Protein AF-A0A3D0SHL5-F1 (afdb_monomer_lite)

Sequence (118 aa):
MCLLPAGLSAPAAAHYSCDVDLNYGVVVNDDQLRVLKEYLTLYQINHQQQLFVAGDWLTLDDSQAMLVTDYAKGLHSVVPQVTLLATTGIDLATDTVQQMFLSLLGSDHDSYEKLNTA

Radius of gyration: 25.32 Å; chains: 1; bounding box: 59×38×69 Å

Foldseek 3Di:
DDDDDDDDDDPPPPPPPDPDDCQWDWDDDDFKIFIGRPNATQWMDGNQFFIDGSNDTDDDDPVRSVVSNVVNVVCNVVVVVVVVVVVVVVVVVVVVVVVVVDVVVPPPPPPVVVVVPD

Structure (mmCIF, N/CA/C/O backbone):
data_AF-A0A3D0SHL5-F1
#
_entry.id   AF-A0A3D0SHL5-F1
#
loop_
_atom_site.group_PDB
_atom_site.id
_atom_site.type_symbol
_atom_site.label_atom_id
_atom_site.label_alt_id
_atom_site.label_comp_id
_atom_site.label_asym_id
_atom_site.label_entity_id
_atom_site.label_seq_id
_atom_site.pdbx_PDB_ins_code
_atom_site.Cartn_x
_atom_site.Cartn_y
_atom_site.Cartn_z
_atom_site.occupancy
_atom_site.B_iso_or_equiv
_atom_site.auth_seq_id
_atom_site.auth_comp_id
_atom_site.auth_asym_id
_atom_site.auth_atom_id
_atom_site.pdbx_PDB_model_num
ATOM 1 N N . MET A 1 1 ? 40.874 25.222 23.475 1.00 36.19 1 MET A N 1
ATOM 2 C CA . MET A 1 1 ? 41.970 24.722 22.620 1.00 36.19 1 MET A CA 1
ATOM 3 C C . MET A 1 1 ? 41.437 23.524 21.840 1.00 36.19 1 MET A C 1
ATOM 5 O O . MET A 1 1 ? 41.377 22.433 22.386 1.00 36.19 1 MET A O 1
ATOM 9 N N . CYS A 1 2 ? 40.933 23.742 20.625 1.00 42.78 2 CYS A N 1
ATOM 10 C CA . CYS A 1 2 ? 40.590 22.665 19.697 1.00 42.78 2 CYS A CA 1
ATOM 11 C C . CYS A 1 2 ? 41.801 22.544 18.771 1.00 42.78 2 CYS A C 1
ATOM 13 O O . CYS A 1 2 ? 42.060 23.451 17.981 1.00 42.78 2 CYS A O 1
ATOM 15 N N . LEU A 1 3 ? 42.624 21.516 18.971 1.00 45.62 3 LEU A N 1
ATOM 16 C CA . LEU A 1 3 ? 43.719 21.219 18.055 1.00 45.62 3 LEU A CA 1
ATOM 17 C C . LEU A 1 3 ? 43.088 20.609 16.803 1.00 45.62 3 LEU A C 1
ATOM 19 O O . LEU A 1 3 ? 42.600 19.486 16.859 1.00 45.62 3 LEU A O 1
ATOM 23 N N . LEU A 1 4 ? 43.064 21.375 15.709 1.00 51.09 4 LEU A N 1
ATOM 24 C CA . LEU A 1 4 ? 42.825 20.861 14.363 1.00 51.09 4 LEU A CA 1
ATOM 25 C C . LEU A 1 4 ? 44.053 20.055 13.913 1.00 51.09 4 LEU A C 1
ATOM 27 O O . LEU A 1 4 ? 45.124 20.648 13.763 1.00 51.09 4 LEU A O 1
ATOM 31 N N . PRO A 1 5 ? 43.913 18.771 13.553 1.00 47.94 5 PRO A N 1
ATOM 32 C CA . PRO A 1 5 ? 44.629 18.221 12.423 1.00 47.94 5 PRO A CA 1
ATOM 33 C C . PRO A 1 5 ? 43.823 18.539 11.162 1.00 47.94 5 PRO A C 1
ATOM 35 O O . PRO A 1 5 ? 42.628 18.257 11.057 1.00 47.94 5 PRO A O 1
ATOM 38 N N . ALA A 1 6 ? 44.497 19.165 10.207 1.00 57.03 6 ALA A N 1
ATOM 39 C CA . ALA A 1 6 ? 43.989 19.383 8.871 1.00 57.03 6 ALA A CA 1
ATOM 40 C C . ALA A 1 6 ? 43.683 18.043 8.178 1.00 57.03 6 ALA A C 1
ATOM 42 O O . ALA A 1 6 ? 44.514 17.140 8.164 1.00 57.03 6 ALA A O 1
ATOM 43 N N . GLY A 1 7 ? 42.501 17.970 7.564 1.00 59.84 7 GLY A N 1
ATOM 44 C CA . GLY A 1 7 ? 42.238 17.179 6.364 1.00 59.84 7 GLY A CA 1
ATOM 45 C C . GLY A 1 7 ? 42.312 15.657 6.487 1.00 59.84 7 GLY A C 1
ATOM 46 O O . GLY A 1 7 ? 43.253 15.047 5.996 1.00 59.84 7 GLY A O 1
ATOM 47 N N . LEU A 1 8 ? 41.236 15.031 6.965 1.00 52.12 8 LEU A N 1
ATOM 48 C CA . LEU A 1 8 ? 40.784 13.761 6.394 1.00 52.12 8 LEU A CA 1
ATOM 49 C C . LEU A 1 8 ? 39.296 13.897 6.065 1.00 52.12 8 LEU A C 1
ATOM 51 O O . LEU A 1 8 ? 38.463 13.997 6.962 1.00 52.12 8 LEU A O 1
ATOM 55 N N . SER A 1 9 ? 38.962 13.927 4.773 1.00 61.81 9 SER A N 1
ATOM 56 C CA . SER A 1 9 ? 37.578 13.730 4.337 1.00 61.81 9 SER A CA 1
ATOM 57 C C . SER A 1 9 ? 37.228 12.270 4.603 1.00 61.81 9 SER A C 1
ATOM 59 O O . SER A 1 9 ? 37.722 11.382 3.910 1.00 61.81 9 SER A O 1
ATOM 61 N N . ALA A 1 10 ? 36.429 12.009 5.638 1.00 66.62 10 ALA A N 1
ATOM 62 C CA . ALA A 1 10 ? 35.842 10.693 5.834 1.00 66.62 10 ALA A CA 1
ATOM 63 C C . ALA A 1 10 ? 34.865 10.424 4.674 1.00 66.62 10 ALA A C 1
ATOM 65 O O . ALA A 1 10 ? 34.020 11.282 4.398 1.00 66.62 10 ALA A O 1
ATOM 66 N N . PRO A 1 11 ? 34.951 9.279 3.976 1.00 61.84 11 PRO A N 1
ATOM 67 C CA . PRO A 1 11 ? 33.937 8.925 2.999 1.00 61.84 11 PRO A CA 1
ATOM 68 C C . PRO A 1 11 ? 32.621 8.695 3.746 1.00 61.84 11 PRO A C 1
ATOM 70 O O . PRO A 1 11 ? 32.560 7.913 4.696 1.00 61.84 11 PRO A O 1
ATOM 73 N N . ALA A 1 12 ? 31.563 9.389 3.328 1.00 61.09 12 ALA A N 1
ATOM 74 C CA . ALA A 1 12 ? 30.214 9.083 3.774 1.00 61.09 12 ALA A CA 1
ATOM 75 C C . ALA A 1 12 ? 29.857 7.686 3.248 1.00 61.09 12 ALA A C 1
ATOM 77 O O . ALA A 1 12 ? 29.567 7.512 2.065 1.00 61.09 12 ALA A O 1
ATOM 78 N N . ALA A 1 13 ? 29.929 6.675 4.112 1.00 55.88 13 ALA A N 1
ATOM 79 C CA . ALA A 1 13 ? 29.488 5.325 3.795 1.00 55.88 13 ALA A CA 1
ATOM 80 C C . ALA A 1 13 ? 27.952 5.290 3.772 1.00 55.88 13 ALA A C 1
ATOM 82 O O . ALA A 1 13 ? 27.307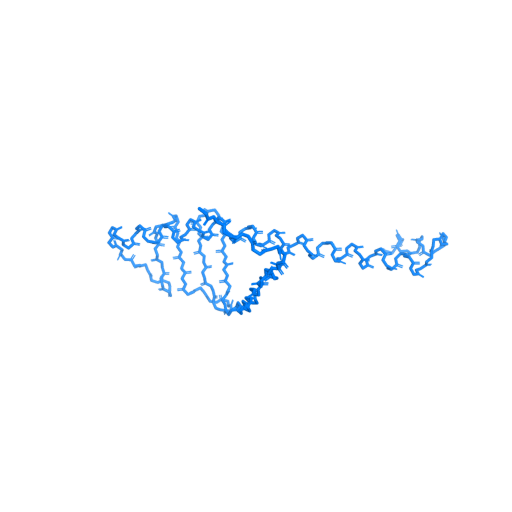 4.862 4.725 1.00 55.88 13 ALA A O 1
ATOM 83 N N . ALA A 1 14 ? 27.353 5.774 2.685 1.00 53.22 14 ALA A N 1
ATOM 84 C CA . ALA A 1 14 ? 25.937 5.573 2.408 1.00 53.22 14 ALA A CA 1
ATOM 85 C C . ALA A 1 14 ? 25.757 4.203 1.736 1.00 53.22 14 ALA A C 1
ATOM 87 O O . ALA A 1 14 ? 25.580 4.113 0.526 1.00 53.22 14 ALA A O 1
ATOM 88 N N . HIS A 1 15 ? 25.855 3.125 2.516 1.00 44.84 15 HIS A N 1
ATOM 89 C CA . HIS A 1 15 ? 25.529 1.778 2.046 1.00 44.84 15 HIS A CA 1
ATOM 90 C C . HIS A 1 15 ? 24.159 1.367 2.593 1.00 44.84 15 HIS A C 1
ATOM 92 O O . HIS A 1 15 ? 24.058 0.642 3.579 1.00 44.84 15 HIS A O 1
ATOM 98 N N . TYR A 1 16 ? 23.100 1.868 1.958 1.00 55.75 16 TYR A N 1
ATOM 99 C CA . TYR A 1 16 ? 21.742 1.358 2.144 1.00 55.75 16 TYR A CA 1
ATOM 100 C C . TYR A 1 16 ? 21.396 0.464 0.952 1.00 55.75 16 TYR A C 1
ATOM 102 O O . TYR A 1 16 ? 20.672 0.867 0.047 1.00 55.75 16 TYR A O 1
ATOM 110 N N . SER A 1 17 ? 21.942 -0.752 0.929 1.00 50.47 17 SER A N 1
ATOM 111 C CA . SER A 1 17 ? 21.387 -1.823 0.099 1.00 50.47 17 SER A CA 1
ATOM 112 C C . SER A 1 17 ? 20.133 -2.339 0.809 1.00 50.47 17 SER A C 1
ATOM 114 O O . SER A 1 17 ? 20.225 -3.136 1.741 1.00 50.47 17 SER A O 1
ATOM 116 N N . CYS A 1 18 ? 18.966 -1.805 0.450 1.00 60.38 18 CYS A N 1
ATOM 117 C CA . CYS A 1 18 ? 17.686 -2.336 0.907 1.00 60.38 18 CYS A CA 1
ATOM 118 C C . CYS A 1 18 ? 17.179 -3.301 -0.168 1.00 60.38 18 CYS A C 1
ATOM 120 O O . CYS A 1 18 ? 16.578 -2.870 -1.150 1.00 60.38 18 CYS A O 1
ATOM 122 N N . ASP A 1 19 ? 17.473 -4.590 -0.008 1.00 58.69 19 ASP A N 1
ATOM 123 C CA . ASP A 1 19 ? 16.829 -5.641 -0.797 1.00 58.69 19 ASP A CA 1
ATOM 124 C C . ASP A 1 19 ? 15.381 -5.768 -0.315 1.00 58.69 19 ASP A C 1
ATOM 126 O O . ASP A 1 19 ? 15.094 -6.356 0.730 1.00 58.69 19 ASP A O 1
ATOM 130 N N . VAL A 1 20 ? 14.464 -5.134 -1.046 1.00 58.16 20 VAL A N 1
ATOM 131 C CA . VAL A 1 20 ? 13.028 -5.199 -0.772 1.00 58.16 20 VAL A CA 1
ATOM 132 C C . VAL A 1 20 ? 12.437 -6.335 -1.596 1.00 58.16 20 VAL A C 1
ATOM 134 O O . VAL A 1 20 ? 12.150 -6.171 -2.779 1.00 58.16 20 VAL A O 1
ATOM 137 N N . ASP A 1 21 ? 12.242 -7.488 -0.960 1.00 63.19 21 ASP A N 1
ATOM 138 C CA . ASP A 1 21 ? 11.534 -8.617 -1.562 1.00 63.19 21 ASP A CA 1
ATOM 139 C C . ASP A 1 21 ?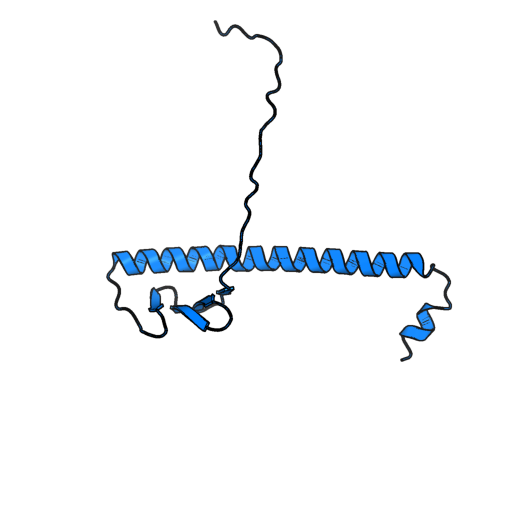 10.026 -8.523 -1.270 1.00 63.19 21 ASP A C 1
ATOM 141 O O . ASP A 1 21 ? 9.544 -8.816 -0.166 1.00 63.19 21 ASP A O 1
ATOM 145 N N . LEU A 1 22 ? 9.270 -8.060 -2.268 1.00 66.38 22 LEU A N 1
ATOM 146 C CA . LEU A 1 22 ? 7.823 -7.862 -2.191 1.00 66.38 22 LEU A CA 1
ATOM 147 C C . LEU A 1 22 ? 7.083 -9.196 -2.364 1.00 66.38 22 LEU A C 1
ATOM 149 O O . LEU A 1 22 ? 6.495 -9.484 -3.401 1.00 66.38 22 LEU A O 1
ATOM 153 N N . ASN A 1 23 ? 7.059 -9.993 -1.296 1.00 81.62 23 ASN A N 1
ATOM 154 C CA . ASN A 1 23 ? 6.310 -11.255 -1.230 1.00 81.62 23 ASN A CA 1
ATOM 155 C C . ASN A 1 23 ? 4.780 -11.062 -1.144 1.00 81.62 23 ASN A C 1
ATOM 157 O O . ASN A 1 23 ? 4.014 -12.024 -1.235 1.00 81.62 23 ASN A O 1
ATOM 161 N N . TYR A 1 24 ? 4.335 -9.823 -0.934 1.00 89.50 24 TYR A N 1
ATOM 162 C CA . TYR A 1 24 ? 2.935 -9.448 -0.798 1.00 89.50 24 TYR A CA 1
ATOM 163 C C . TYR A 1 24 ? 2.616 -8.278 -1.723 1.00 89.50 24 TYR A C 1
ATOM 165 O O . TYR A 1 24 ? 3.400 -7.338 -1.854 1.00 89.50 24 TYR A O 1
ATOM 173 N N . GLY A 1 25 ? 1.436 -8.327 -2.331 1.00 90.50 25 GLY A N 1
ATOM 174 C CA . GLY A 1 25 ? 0.859 -7.197 -3.039 1.00 90.50 25 GLY A CA 1
ATOM 175 C C . GLY A 1 25 ? 0.192 -6.247 -2.054 1.00 90.50 25 GLY A C 1
ATOM 176 O O . GLY A 1 25 ? -0.426 -6.679 -1.080 1.00 90.50 25 GLY A O 1
ATOM 177 N N . VAL A 1 26 ? 0.276 -4.951 -2.325 1.00 92.62 26 VAL A N 1
ATOM 178 C CA . VAL A 1 26 ? -0.485 -3.942 -1.593 1.00 92.62 26 VAL A CA 1
ATOM 179 C C . VAL A 1 26 ? -1.312 -3.150 -2.587 1.00 92.62 26 VAL A C 1
ATOM 181 O O . VAL A 1 26 ? -0.789 -2.646 -3.576 1.00 92.62 26 VAL A O 1
ATOM 184 N N . VAL A 1 27 ? -2.607 -3.046 -2.314 1.00 93.06 27 VAL A N 1
ATOM 185 C CA . VAL A 1 27 ? -3.548 -2.255 -3.101 1.00 93.06 27 VAL A CA 1
ATOM 186 C C . VAL A 1 27 ? -4.143 -1.194 -2.197 1.00 93.06 27 VAL A C 1
ATOM 188 O O . VAL A 1 27 ? -4.678 -1.497 -1.133 1.00 93.06 27 VAL A O 1
ATOM 191 N N . VAL A 1 28 ? -4.046 0.048 -2.648 1.00 94.12 28 VAL A N 1
ATOM 192 C CA . VAL A 1 28 ? -4.605 1.224 -1.992 1.00 94.12 28 VAL A CA 1
ATOM 193 C C . VAL A 1 28 ? -5.573 1.883 -2.961 1.00 94.12 28 VAL A C 1
ATOM 195 O O . VAL A 1 28 ? -5.241 2.076 -4.130 1.00 94.12 28 VAL A O 1
ATOM 198 N N . ASN A 1 29 ? -6.755 2.238 -2.477 1.00 91.88 29 ASN A N 1
ATOM 199 C CA . ASN A 1 29 ? -7.650 3.180 -3.141 1.00 91.88 29 ASN A CA 1
ATOM 200 C C . ASN A 1 29 ? -8.194 4.176 -2.098 1.00 91.88 29 ASN A C 1
ATOM 202 O O . ASN A 1 29 ? -7.698 4.208 -0.976 1.00 91.88 29 ASN A O 1
ATOM 206 N N . ASP A 1 30 ? -9.192 4.987 -2.447 1.00 88.12 30 ASP A N 1
ATOM 207 C CA . ASP A 1 30 ? -9.688 6.039 -1.547 1.00 88.12 30 ASP A CA 1
ATOM 208 C C . ASP A 1 30 ? -10.275 5.494 -0.229 1.00 88.12 30 ASP A C 1
ATOM 210 O O . ASP A 1 30 ? -10.081 6.094 0.831 1.00 88.12 30 ASP A O 1
ATOM 214 N N . ASP A 1 31 ? -10.914 4.322 -0.272 1.00 89.06 31 ASP A N 1
ATOM 215 C CA . ASP A 1 31 ? -11.726 3.801 0.836 1.00 89.06 31 ASP A CA 1
ATOM 216 C C . ASP A 1 31 ? -11.143 2.555 1.517 1.00 89.06 31 ASP A C 1
ATOM 218 O O . ASP A 1 31 ? -11.526 2.227 2.643 1.00 89.06 31 ASP A O 1
ATOM 222 N N . GLN A 1 32 ? -10.241 1.830 0.854 1.00 94.00 32 GLN A N 1
ATOM 223 C CA . GLN A 1 32 ? -9.712 0.551 1.321 1.00 94.00 32 GLN A CA 1
ATOM 224 C C . GLN A 1 32 ? -8.213 0.382 1.051 1.00 94.00 32 GLN A C 1
ATOM 226 O O . GLN A 1 32 ? -7.687 0.657 -0.030 1.00 94.00 32 GLN A O 1
ATOM 231 N N . LEU A 1 33 ? -7.555 -0.210 2.042 1.00 95.38 33 LEU A N 1
ATOM 232 C CA . LEU A 1 33 ? -6.213 -0.765 1.952 1.00 95.38 33 LEU A CA 1
ATOM 233 C C . LEU A 1 33 ? -6.320 -2.289 1.982 1.00 95.38 33 LEU A C 1
ATOM 235 O O . LEU A 1 33 ? -6.956 -2.850 2.873 1.00 95.38 33 LEU A O 1
ATOM 239 N N . ARG A 1 34 ? -5.682 -2.975 1.035 1.00 95.38 34 ARG A N 1
ATOM 240 C CA . A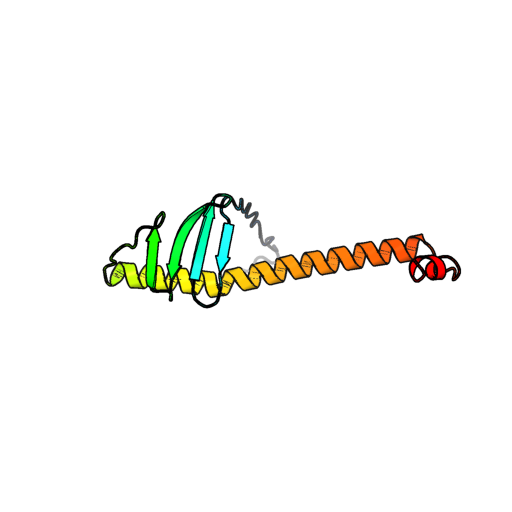RG A 1 34 ? -5.666 -4.440 0.949 1.00 95.38 34 ARG A CA 1
ATOM 241 C C . ARG A 1 34 ? -4.241 -4.949 0.831 1.00 95.38 34 ARG A C 1
ATOM 243 O O . ARG A 1 34 ? -3.475 -4.474 -0.003 1.00 95.38 34 ARG A O 1
ATOM 250 N N . VAL A 1 35 ? -3.919 -5.961 1.626 1.00 94.50 35 VAL A N 1
ATOM 251 C CA . VAL A 1 35 ? -2.665 -6.710 1.535 1.00 94.50 35 VAL A CA 1
ATOM 252 C C . VAL A 1 35 ? -2.983 -8.098 1.006 1.00 94.50 35 VAL A C 1
ATOM 254 O O . VAL A 1 35 ? -3.839 -8.810 1.543 1.00 94.50 35 VAL A O 1
ATOM 257 N N . LEU A 1 36 ? -2.309 -8.465 -0.075 1.00 94.06 36 LEU A N 1
ATOM 258 C CA . LEU A 1 36 ? -2.570 -9.670 -0.837 1.00 94.06 36 LEU A CA 1
ATOM 259 C C . LEU A 1 36 ? -1.354 -10.582 -0.833 1.00 94.06 36 LEU A C 1
ATOM 261 O O . LEU A 1 36 ? -0.217 -10.121 -0.910 1.00 94.06 36 LEU A O 1
ATOM 265 N N . LYS A 1 37 ? -1.602 -11.885 -0.817 1.00 93.19 37 LYS A N 1
ATOM 266 C CA . LYS A 1 37 ? -0.617 -12.889 -1.205 1.00 93.19 37 LYS A CA 1
ATOM 267 C C . LYS A 1 37 ? -1.109 -13.525 -2.491 1.00 93.19 37 LYS A C 1
ATOM 269 O O . LYS A 1 37 ? -2.204 -14.087 -2.506 1.00 93.19 37 LYS A O 1
ATOM 274 N N . GLU A 1 38 ? -0.327 -13.385 -3.557 1.00 88.75 38 GLU A N 1
ATOM 275 C CA . GLU A 1 38 ? -0.747 -13.731 -4.920 1.00 88.75 38 GLU A CA 1
ATOM 276 C C . GLU A 1 38 ? -2.047 -12.986 -5.289 1.00 88.75 38 GLU A C 1
ATOM 278 O O . GLU A 1 38 ? -2.015 -11.781 -5.528 1.00 88.75 38 GLU A O 1
ATOM 283 N N . TYR A 1 39 ? -3.197 -13.667 -5.257 1.00 86.81 39 TYR A N 1
ATOM 284 C CA . TYR A 1 39 ? -4.518 -13.105 -5.569 1.00 86.81 39 TYR A CA 1
ATOM 285 C C . TYR A 1 39 ? -5.473 -13.068 -4.365 1.00 86.81 39 TYR A C 1
ATOM 287 O O . TYR A 1 39 ? -6.612 -12.614 -4.486 1.00 86.81 39 TYR A O 1
ATOM 295 N N . LEU A 1 40 ? -5.030 -13.542 -3.198 1.00 92.44 40 LEU A N 1
ATOM 296 C CA . LEU A 1 40 ? -5.857 -13.671 -2.000 1.00 92.44 40 LEU A CA 1
ATOM 297 C C . LEU A 1 40 ? -5.628 -12.495 -1.055 1.00 92.44 40 LEU A C 1
ATOM 299 O O . LEU A 1 40 ? -4.495 -12.200 -0.681 1.00 92.44 40 LEU A O 1
ATOM 303 N N . THR A 1 41 ? -6.707 -11.834 -0.636 1.00 94.94 41 THR A N 1
ATOM 304 C CA . THR A 1 41 ? -6.645 -10.777 0.381 1.00 94.94 41 THR A CA 1
ATOM 305 C C . THR A 1 41 ? -6.493 -11.394 1.764 1.00 94.94 41 THR A C 1
ATOM 307 O O . THR A 1 41 ? -7.393 -12.079 2.244 1.00 94.94 41 THR A O 1
ATOM 310 N N . LEU A 1 42 ? -5.348 -11.139 2.395 1.00 95.00 42 LEU A N 1
ATOM 311 C CA . LEU A 1 42 ? -5.067 -11.582 3.760 1.00 95.00 42 LEU A CA 1
ATOM 312 C C . LEU A 1 42 ? -5.561 -10.563 4.781 1.00 95.00 42 LEU A C 1
ATOM 314 O O . LEU A 1 42 ? -6.151 -10.936 5.792 1.00 95.00 42 LEU A O 1
ATOM 318 N N . TYR A 1 43 ? -5.341 -9.28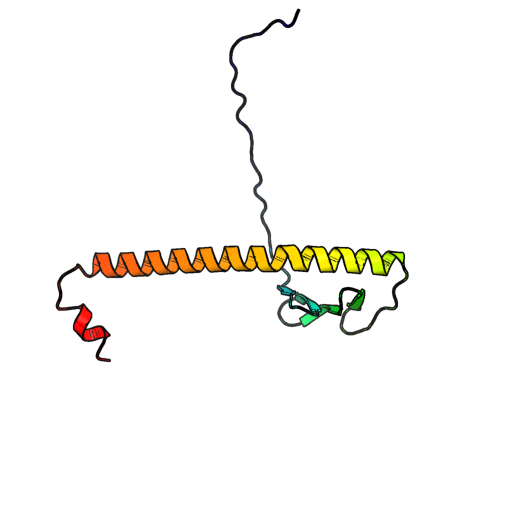2 4.484 1.00 95.31 43 TYR A N 1
ATOM 319 C CA . TYR A 1 43 ? -5.740 -8.166 5.330 1.00 95.31 43 TYR A CA 1
ATOM 320 C C . TYR A 1 43 ? -6.460 -7.122 4.493 1.00 95.31 43 TYR A C 1
ATOM 322 O O . TYR A 1 43 ? -6.026 -6.803 3.382 1.00 95.31 43 TYR A O 1
ATOM 330 N N . GLN A 1 44 ? -7.537 -6.572 5.037 1.00 96.31 44 GLN A N 1
ATOM 331 C CA . GLN A 1 44 ? -8.261 -5.465 4.432 1.00 96.31 44 GLN A CA 1
ATOM 332 C C . GLN A 1 44 ? -8.645 -4.458 5.509 1.00 96.31 44 GLN A C 1
ATOM 334 O O . GLN A 1 44 ? -9.149 -4.836 6.558 1.00 96.31 44 GLN A O 1
ATOM 339 N N . ILE A 1 45 ? -8.393 -3.179 5.255 1.00 96.88 45 ILE A N 1
ATOM 340 C CA . ILE A 1 45 ? -8.775 -2.085 6.141 1.00 96.88 45 ILE A CA 1
ATOM 341 C C . ILE A 1 45 ? -9.705 -1.165 5.364 1.00 96.88 45 ILE A C 1
ATOM 343 O O . ILE A 1 45 ? -9.269 -0.549 4.394 1.00 96.88 45 ILE A O 1
ATOM 347 N N . ASN A 1 46 ? -10.962 -1.061 5.795 1.00 94.94 46 ASN A N 1
ATOM 348 C CA . ASN A 1 46 ? -11.942 -0.153 5.194 1.00 94.94 46 ASN A CA 1
ATOM 349 C C . ASN A 1 46 ? -12.070 1.124 6.024 1.00 94.94 46 ASN A C 1
ATOM 351 O O . ASN A 1 46 ? -12.035 1.076 7.260 1.00 94.94 46 ASN A O 1
ATOM 355 N N . HIS A 1 47 ? -12.240 2.258 5.344 1.00 92.12 47 HIS A N 1
ATOM 356 C CA . HIS A 1 47 ? -12.409 3.587 5.941 1.00 92.12 47 HIS A CA 1
ATOM 357 C C . HIS A 1 47 ? -11.370 3.884 7.036 1.00 92.12 47 HIS A C 1
ATOM 359 O O . HIS A 1 47 ? -11.673 4.509 8.047 1.00 92.12 47 HIS A O 1
ATOM 365 N N . GLN A 1 48 ? -10.146 3.374 6.858 1.00 88.69 48 GLN A N 1
ATOM 366 C CA . GLN A 1 48 ? -9.014 3.499 7.786 1.00 88.69 48 GLN A CA 1
ATOM 367 C C . GLN A 1 48 ? -9.201 2.859 9.178 1.00 88.69 48 GLN A C 1
ATOM 369 O O . GLN A 1 48 ? -8.281 2.936 9.981 1.00 88.69 48 GLN A O 1
ATOM 374 N N . GLN A 1 49 ? -10.329 2.214 9.490 1.00 89.44 49 GLN A N 1
ATOM 375 C CA . GLN A 1 49 ? -10.627 1.771 10.866 1.00 89.44 49 GLN A CA 1
ATOM 376 C C . GLN A 1 49 ? -11.134 0.331 10.970 1.00 89.44 49 GLN A C 1
ATOM 378 O O . GLN A 1 49 ? -10.958 -0.312 12.002 1.00 89.44 49 GLN A O 1
ATOM 383 N N . GLN A 1 50 ? -11.769 -0.197 9.924 1.00 94.06 50 GLN A N 1
ATOM 384 C CA . GLN A 1 50 ? -12.375 -1.527 9.963 1.00 94.06 50 GLN A CA 1
ATOM 385 C C . GLN A 1 50 ? -11.384 -2.566 9.454 1.00 94.06 50 GLN A C 1
ATOM 387 O O . GLN A 1 50 ? -11.189 -2.675 8.245 1.00 94.06 50 GLN A O 1
ATOM 392 N N . LEU A 1 51 ? -10.771 -3.326 10.362 1.00 96.56 51 LEU A N 1
ATOM 393 C CA . LEU A 1 51 ? -9.831 -4.387 10.010 1.00 96.56 51 LEU A CA 1
ATOM 394 C C . LEU A 1 51 ? -10.552 -5.715 9.749 1.00 96.56 51 LEU A C 1
ATOM 396 O O . LEU A 1 51 ? -11.252 -6.242 10.612 1.00 96.56 51 LEU A O 1
ATOM 400 N N . PHE A 1 52 ? -10.290 -6.284 8.581 1.00 96.81 52 PHE A N 1
ATOM 401 C CA . PHE A 1 52 ? -10.655 -7.634 8.192 1.00 96.81 52 PHE A CA 1
ATOM 402 C C . PHE A 1 52 ? -9.396 -8.490 8.074 1.00 96.81 52 PHE A C 1
ATOM 404 O O . PHE A 1 52 ? -8.428 -8.090 7.417 1.00 96.81 52 PHE A O 1
ATOM 411 N N . VAL A 1 53 ? -9.419 -9.680 8.670 1.00 95.75 53 VAL A N 1
ATOM 412 C CA . VAL A 1 53 ? -8.346 -10.677 8.562 1.00 95.75 53 VAL A CA 1
ATOM 413 C C . VAL A 1 53 ? -8.942 -11.938 7.960 1.00 95.75 53 VAL A C 1
ATOM 415 O O . VAL A 1 53 ? -9.888 -12.491 8.506 1.00 95.75 53 VAL A O 1
ATOM 418 N N . ALA A 1 54 ? -8.420 -12.370 6.812 1.00 93.31 54 ALA A N 1
ATOM 419 C CA . ALA A 1 54 ? -8.935 -13.521 6.064 1.00 93.31 54 ALA A CA 1
ATOM 420 C C . ALA A 1 54 ? -10.458 -13.471 5.777 1.00 93.31 54 ALA A C 1
ATOM 422 O O . ALA A 1 54 ? -11.096 -14.506 5.610 1.00 93.31 54 ALA A O 1
ATOM 423 N N . GLY A 1 55 ? -11.032 -12.264 5.686 1.00 93.25 55 GLY A N 1
ATOM 424 C CA . GLY A 1 55 ? -12.460 -12.031 5.437 1.00 93.25 55 GLY A CA 1
ATOM 425 C C . GLY A 1 55 ? -13.307 -11.804 6.693 1.00 93.25 55 GLY A C 1
ATOM 426 O O . GLY A 1 55 ? -14.424 -11.305 6.571 1.00 93.25 55 GLY A O 1
ATOM 427 N N . ASP A 1 56 ? -12.773 -12.076 7.883 1.00 95.75 56 ASP A N 1
ATOM 428 C CA . ASP A 1 56 ? -13.485 -11.871 9.143 1.00 95.75 56 ASP A CA 1
ATOM 429 C C . ASP A 1 56 ? -13.265 -10.454 9.670 1.00 95.75 56 ASP A C 1
ATOM 431 O O . ASP A 1 56 ? -12.128 -9.988 9.759 1.00 95.75 56 ASP A O 1
ATOM 435 N N . TRP A 1 57 ? -14.348 -9.765 10.042 1.00 95.38 57 TRP A N 1
ATOM 436 C CA . TRP A 1 57 ? -14.262 -8.454 10.685 1.00 95.38 57 TRP A CA 1
ATOM 437 C C . TRP A 1 57 ? -13.844 -8.609 12.149 1.00 95.38 57 TRP A C 1
ATOM 439 O O . TRP A 1 57 ? -14.518 -9.286 12.927 1.00 95.38 57 TRP A O 1
ATOM 449 N N . LEU A 1 58 ? -12.747 -7.954 12.533 1.00 94.94 58 LEU A N 1
ATOM 450 C CA . LEU A 1 58 ? -12.290 -7.915 13.917 1.00 94.94 58 LEU A CA 1
ATOM 451 C C . LEU A 1 58 ? -12.844 -6.682 14.633 1.00 94.94 58 LEU A C 1
ATOM 453 O O . LEU A 1 58 ? -12.672 -5.547 14.183 1.00 94.94 58 LEU A O 1
ATOM 457 N N . THR A 1 59 ? -13.448 -6.908 15.797 1.00 95.50 59 THR A N 1
ATOM 458 C CA . THR A 1 59 ? -13.755 -5.839 16.750 1.00 95.50 59 THR A CA 1
ATOM 459 C C . THR A 1 59 ? -12.459 -5.389 17.411 1.00 95.50 59 THR A C 1
ATOM 461 O O . THR A 1 59 ? -11.790 -6.190 18.062 1.00 95.50 59 THR A O 1
ATOM 464 N N . LEU A 1 60 ? -12.116 -4.117 17.235 1.00 94.06 60 LEU A N 1
ATOM 465 C CA . LEU A 1 60 ? -10.898 -3.515 17.768 1.00 94.06 60 LEU A CA 1
ATOM 466 C C . LEU A 1 60 ? -11.210 -2.718 19.034 1.00 94.06 60 LEU A C 1
ATOM 468 O O . LEU A 1 60 ? -12.262 -2.080 19.120 1.00 94.06 60 LEU A O 1
ATOM 472 N N . ASP A 1 61 ? -10.285 -2.723 19.991 1.00 96.44 61 ASP A N 1
ATOM 473 C CA . ASP A 1 61 ? -10.273 -1.715 21.054 1.00 96.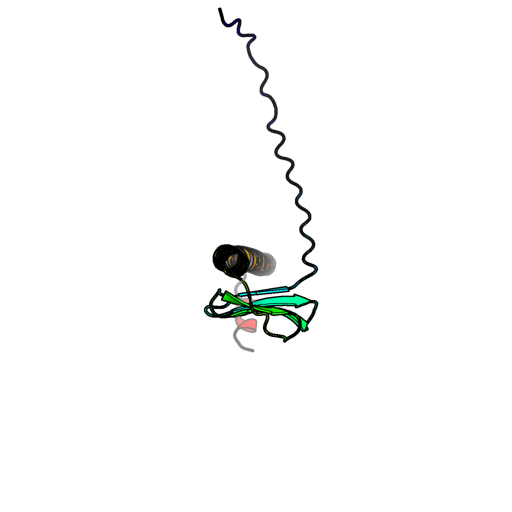44 61 ASP A CA 1
ATOM 474 C C . ASP A 1 61 ? -9.713 -0.370 20.551 1.00 96.44 61 ASP A C 1
ATOM 476 O O . ASP A 1 61 ? -9.163 -0.279 19.450 1.00 96.44 61 ASP A O 1
ATOM 480 N N . ASP A 1 62 ? -9.834 0.685 21.360 1.00 95.56 62 ASP A N 1
ATOM 481 C CA . ASP A 1 62 ? -9.420 2.041 20.975 1.00 95.56 62 ASP A CA 1
ATOM 482 C C . ASP A 1 62 ? -7.935 2.127 20.585 1.00 95.56 62 ASP A C 1
ATOM 484 O O . ASP A 1 62 ? -7.568 2.834 19.643 1.00 95.56 62 ASP A O 1
ATOM 488 N N . SER A 1 63 ? -7.068 1.380 21.275 1.00 95.75 63 SER A N 1
ATOM 489 C CA . SER A 1 63 ? -5.629 1.381 20.997 1.00 95.75 63 SER A CA 1
ATOM 490 C C . SER A 1 63 ? -5.318 0.687 19.669 1.00 95.75 63 SER A C 1
ATOM 492 O O . SER A 1 63 ? -4.525 1.184 18.867 1.00 95.75 63 SER A O 1
ATOM 494 N N . GLN A 1 64 ? -5.998 -0.423 19.391 1.00 95.44 64 GLN A N 1
ATOM 495 C CA . GLN A 1 64 ? -5.876 -1.163 18.140 1.00 95.44 64 GLN A CA 1
ATOM 496 C C . GLN A 1 64 ? -6.441 -0.363 16.965 1.00 95.44 64 GLN A C 1
ATOM 498 O O . GLN A 1 64 ? -5.817 -0.308 15.905 1.00 95.44 64 GLN A O 1
ATOM 503 N N . ALA A 1 65 ? -7.581 0.303 17.153 1.00 95.06 65 ALA A N 1
ATOM 504 C CA . ALA A 1 65 ? -8.191 1.151 16.135 1.00 95.06 65 ALA A CA 1
ATOM 505 C C . ALA A 1 65 ? -7.271 2.320 15.746 1.00 95.06 65 ALA A C 1
ATOM 507 O O . ALA A 1 65 ? -7.136 2.630 14.558 1.00 95.06 65 ALA A O 1
ATOM 508 N N . MET A 1 66 ? -6.585 2.930 16.720 1.00 95.81 66 MET A N 1
ATOM 509 C CA . MET A 1 66 ? -5.568 3.950 16.449 1.00 95.81 66 MET A CA 1
ATOM 510 C C . MET A 1 66 ? -4.407 3.397 15.618 1.00 95.81 66 MET A C 1
ATOM 512 O O . MET A 1 66 ? -4.052 3.990 14.600 1.00 95.81 66 MET A O 1
ATOM 516 N N . LEU A 1 67 ? -3.858 2.240 15.999 1.00 95.50 67 LEU A N 1
ATOM 517 C CA . LEU A 1 67 ? -2.753 1.612 15.266 1.00 95.50 67 LEU A CA 1
ATOM 518 C C . LEU A 1 67 ? -3.137 1.266 13.823 1.00 95.50 67 LEU A C 1
ATOM 520 O O . LEU A 1 67 ? -2.367 1.528 12.899 1.00 95.50 67 LEU A O 1
ATOM 524 N N . VAL A 1 68 ? -4.336 0.716 13.616 1.00 95.56 68 VAL A N 1
ATOM 525 C CA . VAL A 1 68 ? -4.867 0.410 12.278 1.00 95.56 68 VAL A CA 1
ATOM 526 C C . VAL A 1 68 ? -5.036 1.685 11.452 1.00 95.56 68 VAL A C 1
ATOM 528 O O . VAL A 1 68 ? -4.672 1.698 10.276 1.00 95.56 68 VAL A O 1
ATOM 531 N N . THR A 1 69 ? -5.513 2.765 12.072 1.00 95.62 69 THR A N 1
ATOM 532 C CA . THR A 1 69 ? -5.672 4.069 11.415 1.00 95.62 69 THR A CA 1
ATOM 533 C C . THR A 1 69 ? -4.335 4.640 10.961 1.00 95.62 69 THR A C 1
ATOM 535 O O . THR A 1 69 ? -4.205 5.064 9.810 1.00 95.62 69 THR A O 1
ATOM 538 N N . ASP A 1 70 ? -3.332 4.641 11.835 1.00 95.62 70 ASP A N 1
ATOM 539 C CA . ASP A 1 70 ? -2.007 5.178 11.519 1.00 95.62 70 ASP A CA 1
ATOM 540 C C . ASP A 1 70 ? -1.310 4.344 10.443 1.00 95.62 70 ASP A C 1
ATOM 542 O O . ASP A 1 70 ? -0.735 4.894 9.499 1.00 95.62 70 ASP A O 1
ATOM 546 N N . TYR A 1 71 ? -1.438 3.018 10.527 1.00 94.38 71 TYR A N 1
ATOM 547 C CA . TYR A 1 71 ? -0.946 2.107 9.501 1.00 94.38 71 TYR A CA 1
ATOM 548 C C . TYR A 1 71 ? -1.608 2.382 8.143 1.00 94.38 71 TYR A C 1
ATOM 550 O O . TYR A 1 71 ? -0.912 2.598 7.149 1.00 94.38 71 TYR A O 1
ATOM 558 N N . ALA A 1 72 ? -2.942 2.462 8.098 1.00 94.94 72 ALA A N 1
ATOM 559 C CA . ALA A 1 72 ? -3.682 2.730 6.866 1.00 94.94 72 ALA A CA 1
ATOM 560 C C . ALA A 1 72 ? -3.296 4.077 6.235 1.00 94.94 72 ALA A C 1
ATOM 562 O O . ALA A 1 72 ? -3.029 4.145 5.034 1.00 94.94 72 ALA A O 1
ATOM 563 N N . LYS A 1 73 ? -3.187 5.137 7.045 1.00 94.69 73 LYS A N 1
ATOM 564 C CA . LYS A 1 73 ? -2.758 6.467 6.585 1.00 94.69 73 LYS A CA 1
ATOM 565 C C . LYS A 1 73 ? -1.331 6.465 6.045 1.00 94.69 73 LYS A C 1
ATOM 567 O O . LYS A 1 73 ? -1.073 7.075 5.007 1.00 94.69 73 LYS A O 1
ATOM 572 N N . GLY A 1 74 ? -0.414 5.775 6.723 1.00 93.50 74 GLY A N 1
ATOM 573 C CA . GLY A 1 74 ? 0.971 5.643 6.279 1.00 93.50 74 GLY A CA 1
ATOM 574 C C . GLY A 1 74 ? 1.060 5.015 4.888 1.00 93.50 74 GLY A C 1
ATOM 575 O O . GLY A 1 74 ? 1.698 5.576 3.996 1.00 93.50 74 GLY A O 1
ATOM 576 N N . LEU A 1 75 ? 0.353 3.904 4.664 1.00 93.38 75 LEU A N 1
ATOM 577 C CA . LEU A 1 75 ? 0.352 3.246 3.357 1.00 93.38 75 LEU A CA 1
ATOM 578 C C . LEU A 1 75 ? -0.391 4.054 2.286 1.00 93.38 75 LEU A C 1
ATOM 580 O O . LEU A 1 75 ? 0.089 4.104 1.155 1.00 93.38 75 LEU A O 1
ATOM 584 N N . HIS A 1 76 ? -1.481 4.749 2.627 1.00 94.12 76 HIS A N 1
ATOM 585 C CA . HIS A 1 76 ? -2.152 5.665 1.692 1.00 94.12 76 HIS A CA 1
ATOM 586 C C . HIS A 1 76 ? -1.254 6.817 1.235 1.00 94.12 76 HIS A C 1
ATOM 588 O O . HIS A 1 76 ? -1.394 7.295 0.113 1.00 94.12 76 HIS A O 1
ATOM 594 N N . SER A 1 77 ? -0.312 7.250 2.072 1.00 93.44 77 SER A N 1
ATOM 595 C CA . SER A 1 77 ? 0.664 8.268 1.688 1.00 93.44 77 SER A CA 1
ATOM 596 C C . SER A 1 77 ? 1.763 7.695 0.791 1.00 93.44 77 SER A C 1
ATOM 598 O O . SER A 1 77 ? 2.092 8.281 -0.239 1.00 93.44 77 SER A O 1
ATOM 600 N N . VAL A 1 78 ? 2.331 6.543 1.159 1.00 92.50 78 VAL A N 1
ATOM 601 C CA . VAL A 1 78 ? 3.571 6.037 0.546 1.00 92.50 78 VAL A CA 1
ATOM 602 C C . VAL A 1 78 ? 3.323 5.211 -0.718 1.00 92.50 78 VAL A C 1
ATOM 604 O O . VAL A 1 78 ? 4.035 5.388 -1.707 1.00 92.50 78 VAL A O 1
ATOM 607 N N . VAL A 1 79 ? 2.324 4.322 -0.725 1.00 93.12 79 VAL A N 1
ATOM 608 C CA . VAL A 1 79 ? 2.102 3.374 -1.836 1.00 93.12 79 VAL A CA 1
ATOM 609 C C . VAL A 1 79 ? 1.847 4.086 -3.175 1.00 93.12 79 VAL A C 1
ATOM 611 O O . VAL A 1 79 ? 2.489 3.709 -4.162 1.00 93.12 79 VAL A O 1
ATOM 614 N N . PRO A 1 80 ? 1.006 5.141 -3.255 1.00 93.00 80 PRO A N 1
ATOM 615 C CA . PRO A 1 80 ? 0.810 5.869 -4.510 1.00 93.00 80 PRO A CA 1
ATOM 616 C C . PRO A 1 80 ? 2.088 6.548 -5.017 1.00 93.00 80 PRO A C 1
ATOM 618 O O . PRO A 1 80 ? 2.342 6.554 -6.218 1.00 93.00 80 PRO A O 1
ATOM 621 N N . GLN A 1 81 ? 2.925 7.068 -4.114 1.00 93.38 81 GLN A N 1
ATOM 622 C CA . GLN A 1 81 ? 4.182 7.730 -4.481 1.00 93.38 81 GLN A CA 1
ATOM 623 C C . GLN A 1 81 ? 5.188 6.743 -5.076 1.00 93.38 81 GLN A C 1
ATOM 625 O O . GLN A 1 81 ? 5.799 7.024 -6.106 1.00 93.38 81 GLN A O 1
ATOM 630 N N . VAL A 1 82 ? 5.332 5.567 -4.458 1.00 91.25 82 VAL A N 1
ATOM 631 C CA . VAL A 1 82 ? 6.209 4.503 -4.972 1.00 91.25 82 VAL A CA 1
ATOM 632 C C . VAL A 1 82 ? 5.704 3.992 -6.321 1.00 91.25 82 VAL A C 1
ATOM 634 O O . VAL A 1 82 ? 6.500 3.796 -7.236 1.00 91.25 82 VAL A O 1
ATOM 637 N N . THR A 1 83 ? 4.386 3.833 -6.467 1.00 91.00 83 THR A N 1
ATOM 638 C CA . THR A 1 83 ? 3.771 3.413 -7.735 1.00 91.00 83 THR A CA 1
ATOM 639 C C . THR A 1 83 ? 4.063 4.423 -8.843 1.00 91.00 83 THR A C 1
ATOM 641 O O . THR A 1 83 ? 4.535 4.031 -9.904 1.00 91.00 83 THR A O 1
ATOM 644 N N . LEU A 1 84 ? 3.866 5.719 -8.578 1.00 94.38 84 LEU A N 1
ATOM 645 C CA . LEU A 1 84 ? 4.168 6.790 -9.530 1.00 94.38 84 LEU A CA 1
ATOM 646 C C . LEU A 1 84 ? 5.648 6.806 -9.932 1.00 94.38 84 LEU A C 1
ATOM 648 O O . LEU A 1 84 ? 5.977 6.983 -11.104 1.00 94.38 84 LEU A O 1
ATOM 652 N N . LEU A 1 85 ? 6.555 6.622 -8.972 1.00 93.56 85 LEU A N 1
ATOM 653 C CA . LEU A 1 85 ? 7.986 6.560 -9.256 1.00 93.56 85 LEU A CA 1
ATOM 654 C C . LEU A 1 85 ? 8.325 5.373 -10.169 1.00 93.56 85 LEU A C 1
ATOM 656 O O . LEU A 1 85 ? 9.076 5.536 -11.131 1.00 93.56 85 LEU A O 1
ATOM 660 N N . ALA A 1 86 ? 7.749 4.200 -9.895 1.00 91.31 86 ALA A N 1
ATOM 661 C CA . ALA A 1 86 ? 7.948 3.010 -10.713 1.00 91.31 86 ALA A CA 1
ATOM 662 C C . ALA A 1 86 ? 7.410 3.199 -12.141 1.00 91.31 86 ALA A C 1
ATOM 664 O O . ALA A 1 86 ? 8.126 2.895 -13.094 1.00 91.31 86 ALA A O 1
ATOM 665 N N . THR A 1 87 ? 6.200 3.748 -12.307 1.00 93.75 87 THR A N 1
ATOM 666 C CA . THR A 1 87 ? 5.626 3.997 -13.643 1.00 93.75 87 THR A CA 1
ATOM 667 C C . THR A 1 87 ? 6.446 5.020 -14.418 1.00 93.75 87 THR A C 1
ATOM 669 O O . THR A 1 87 ? 6.793 4.771 -15.565 1.00 93.75 87 THR A O 1
ATOM 672 N N . THR A 1 88 ? 6.872 6.105 -13.766 1.00 95.06 88 THR A N 1
ATOM 673 C CA . THR A 1 88 ? 7.716 7.134 -14.397 1.00 95.06 88 THR A CA 1
ATOM 674 C C . THR A 1 88 ? 9.045 6.550 -14.890 1.00 95.06 88 THR A C 1
ATOM 676 O O . THR A 1 88 ? 9.523 6.896 -15.969 1.00 95.06 88 THR A O 1
ATOM 679 N N . GLY A 1 89 ? 9.655 5.647 -14.113 1.00 93.81 89 GLY A N 1
ATOM 680 C CA . GLY A 1 89 ? 10.878 4.954 -14.522 1.00 93.81 89 GLY A CA 1
ATOM 681 C C . GLY A 1 89 ? 10.676 4.056 -15.746 1.00 93.81 89 GLY A C 1
ATOM 682 O O . GLY A 1 89 ? 11.535 4.020 -16.627 1.00 93.81 89 GLY A O 1
ATOM 683 N N . ILE A 1 90 ? 9.538 3.361 -15.820 1.00 95.88 90 ILE A N 1
ATOM 684 C CA . ILE A 1 90 ? 9.170 2.514 -16.964 1.00 95.88 90 ILE A CA 1
ATOM 685 C C . ILE A 1 90 ? 8.918 3.364 -18.214 1.00 95.88 90 ILE A C 1
ATOM 687 O O . ILE A 1 90 ? 9.410 3.013 -19.289 1.00 95.88 90 ILE A O 1
ATOM 691 N N . ASP A 1 91 ? 8.209 4.484 -18.079 1.00 95.56 91 ASP A N 1
ATOM 692 C CA . ASP A 1 91 ? 7.923 5.399 -19.189 1.00 95.56 91 ASP A CA 1
ATOM 693 C C . ASP A 1 91 ? 9.226 5.944 -19.787 1.00 95.56 91 ASP A C 1
ATOM 695 O O . ASP A 1 91 ? 9.468 5.814 -20.986 1.00 95.56 91 ASP A O 1
ATOM 699 N N . LEU A 1 92 ? 10.143 6.423 -18.938 1.00 95.81 92 LEU A N 1
ATOM 700 C CA . LEU A 1 92 ? 11.451 6.918 -19.374 1.00 95.81 92 LEU A CA 1
ATOM 701 C C . LEU A 1 92 ? 12.284 5.842 -20.091 1.00 95.81 92 LEU A C 1
ATOM 703 O O . LEU A 1 92 ? 12.952 6.117 -21.095 1.00 95.81 92 LEU A O 1
ATOM 707 N N . ALA A 1 93 ? 12.266 4.610 -19.578 1.00 95.06 93 ALA A N 1
ATOM 708 C CA . ALA A 1 93 ? 12.958 3.495 -20.215 1.00 95.06 93 ALA A CA 1
ATOM 709 C C . ALA A 1 93 ? 12.353 3.176 -21.592 1.00 95.06 93 ALA A C 1
ATOM 711 O O . ALA A 1 93 ? 13.090 2.958 -22.556 1.00 95.06 93 ALA A O 1
ATOM 712 N N . THR A 1 94 ? 11.025 3.199 -21.697 1.00 94.81 94 THR A N 1
ATOM 713 C CA . THR A 1 94 ? 10.291 2.937 -22.942 1.00 94.81 94 THR A CA 1
ATOM 714 C C . THR A 1 94 ? 10.581 4.008 -23.993 1.00 94.81 94 THR A C 1
ATOM 716 O O . THR A 1 94 ? 10.912 3.669 -25.132 1.00 94.81 94 THR A O 1
ATOM 719 N N . ASP A 1 95 ? 10.572 5.283 -23.602 1.00 94.50 95 ASP A N 1
ATOM 720 C CA . ASP A 1 95 ? 10.923 6.410 -24.474 1.00 94.50 95 ASP A CA 1
ATOM 721 C C . ASP A 1 95 ? 12.353 6.287 -25.010 1.00 94.50 95 ASP A C 1
ATOM 723 O O . ASP A 1 95 ? 12.615 6.504 -26.197 1.00 94.50 95 ASP A O 1
ATOM 727 N N . THR A 1 96 ? 13.285 5.868 -24.151 1.00 94.19 96 THR A N 1
ATOM 728 C CA . THR A 1 96 ? 14.684 5.651 -24.539 1.00 94.19 96 THR A CA 1
ATOM 729 C C . THR A 1 96 ? 14.802 4.533 -25.575 1.00 94.19 96 THR A C 1
ATOM 731 O O . THR A 1 96 ? 15.482 4.698 -26.590 1.00 94.19 96 THR A O 1
ATOM 734 N N . VAL A 1 97 ? 14.117 3.405 -25.359 1.00 93.62 97 VAL A N 1
ATOM 735 C CA . VAL A 1 97 ? 14.096 2.288 -26.315 1.00 93.62 97 VAL A CA 1
ATOM 736 C C . VAL A 1 97 ? 13.527 2.747 -27.658 1.00 93.62 97 VAL A C 1
ATOM 738 O O . VAL A 1 97 ? 14.140 2.487 -28.697 1.00 93.62 97 VAL A O 1
ATOM 741 N N . GLN A 1 98 ? 12.419 3.491 -27.651 1.00 90.25 98 GLN A N 1
ATOM 742 C CA . GLN A 1 98 ? 11.834 4.053 -28.867 1.00 90.25 98 GLN A CA 1
ATOM 743 C C . GLN A 1 98 ? 12.832 4.965 -29.595 1.00 90.25 98 GLN A C 1
ATOM 745 O O . GLN A 1 98 ? 13.059 4.797 -30.793 1.00 90.25 98 GLN A O 1
ATOM 750 N N . GLN A 1 99 ? 13.489 5.885 -28.886 1.00 90.00 99 GLN A N 1
ATOM 751 C CA . GLN A 1 99 ? 14.478 6.789 -29.478 1.00 90.00 99 GLN A CA 1
ATOM 752 C C . GLN A 1 99 ? 15.674 6.040 -30.085 1.00 90.00 99 GLN A C 1
ATOM 754 O O . GLN A 1 99 ? 16.169 6.428 -31.150 1.00 90.00 99 GLN A O 1
ATOM 759 N N . MET A 1 100 ? 16.130 4.957 -29.451 1.00 90.25 100 MET A N 1
ATOM 760 C CA . MET A 1 100 ? 17.187 4.104 -29.998 1.00 90.25 100 MET A CA 1
ATOM 761 C C . MET A 1 100 ? 16.742 3.431 -31.298 1.00 90.25 100 MET A C 1
ATOM 763 O O . MET A 1 100 ? 17.489 3.475 -32.274 1.00 90.25 100 MET A O 1
ATOM 767 N N . PHE A 1 101 ? 15.526 2.879 -31.354 1.00 87.94 101 PHE A N 1
ATOM 768 C CA . PHE A 1 101 ? 14.978 2.317 -32.594 1.00 87.94 101 PHE A CA 1
ATOM 769 C C . PHE A 1 101 ? 14.925 3.357 -33.716 1.00 87.94 101 PHE A C 1
ATOM 771 O O . PHE A 1 101 ? 15.390 3.085 -34.822 1.00 87.94 101 PHE A O 1
ATOM 778 N N . LEU A 1 102 ? 14.441 4.568 -33.427 1.00 85.75 102 LEU A N 1
ATOM 779 C CA . LEU A 1 102 ? 14.396 5.653 -34.412 1.00 85.75 102 LEU A CA 1
ATOM 780 C C . LEU A 1 102 ? 15.790 6.079 -34.886 1.00 85.75 102 LEU A C 1
ATOM 782 O O . LEU A 1 102 ? 15.979 6.366 -36.064 1.00 85.75 102 LEU A O 1
ATOM 786 N N . SER A 1 103 ? 16.771 6.084 -33.985 1.00 84.81 103 SER A N 1
ATOM 787 C CA . SER A 1 103 ? 18.159 6.420 -34.317 1.00 84.81 103 SER A CA 1
ATOM 788 C C . SER A 1 103 ? 18.834 5.338 -35.169 1.00 84.81 103 SER A C 1
ATOM 790 O O . SER A 1 103 ? 19.606 5.667 -36.067 1.00 84.81 103 SER A O 1
ATOM 792 N N . LEU A 1 104 ? 18.543 4.054 -34.914 1.00 84.50 104 LEU A N 1
ATOM 793 C CA . LEU A 1 104 ? 19.096 2.916 -35.663 1.00 84.50 104 LEU A CA 1
ATOM 794 C C . LEU A 1 104 ? 18.493 2.763 -37.062 1.00 84.50 104 LEU A C 1
ATOM 796 O O . LEU A 1 104 ? 19.202 2.361 -37.981 1.00 84.50 104 LEU A O 1
ATOM 800 N N . LEU A 1 105 ? 17.205 3.080 -37.231 1.00 80.94 105 LEU A N 1
ATOM 801 C CA . LEU A 1 105 ? 16.549 3.072 -38.543 1.00 80.94 105 LEU A CA 1
ATOM 802 C C . LEU A 1 105 ? 17.067 4.188 -39.466 1.00 80.94 105 LEU A C 1
ATOM 804 O O . LEU A 1 105 ? 16.855 4.121 -40.674 1.00 80.94 105 LEU A O 1
ATOM 808 N N . GLY A 1 106 ? 17.790 5.167 -38.911 1.00 62.50 106 GLY A N 1
ATOM 809 C CA . GLY A 1 106 ? 18.288 6.323 -39.639 1.00 62.50 106 GLY A CA 1
ATOM 810 C C . GLY A 1 106 ? 17.157 7.295 -39.969 1.00 62.50 106 GLY A C 1
ATOM 811 O O . GLY A 1 106 ? 16.030 6.910 -40.265 1.00 62.50 106 GLY A O 1
ATOM 812 N N . SER A 1 107 ? 17.451 8.592 -39.942 1.00 60.88 107 SER A N 1
ATOM 813 C CA . SER A 1 107 ? 16.520 9.647 -40.354 1.00 60.88 107 SER A CA 1
ATOM 814 C C . SER A 1 107 ? 16.349 9.711 -41.882 1.00 60.88 107 SER A C 1
ATOM 816 O O . SER A 1 107 ? 16.300 10.805 -42.437 1.00 60.88 107 SER A O 1
ATOM 818 N N . ASP A 1 108 ? 16.328 8.563 -42.566 1.00 55.44 108 ASP A N 1
ATOM 819 C CA . ASP A 1 108 ? 16.126 8.483 -44.011 1.00 55.44 108 ASP A CA 1
ATOM 820 C C . ASP A 1 108 ? 14.645 8.192 -44.286 1.00 55.44 108 ASP A C 1
ATOM 822 O O . ASP A 1 108 ? 14.061 7.209 -43.819 1.00 55.44 108 ASP A O 1
ATOM 826 N N . HIS A 1 109 ? 14.010 9.143 -44.959 1.00 53.41 109 HIS A N 1
ATOM 827 C CA . HIS A 1 109 ? 12.583 9.452 -44.871 1.00 53.41 109 HIS A CA 1
ATOM 828 C C . HIS A 1 109 ? 11.618 8.423 -45.505 1.00 53.41 109 HIS A C 1
ATOM 830 O O . HIS A 1 109 ? 10.411 8.641 -45.460 1.00 53.41 109 HIS A O 1
ATOM 836 N N . ASP A 1 110 ? 12.100 7.281 -46.002 1.00 55.25 110 ASP A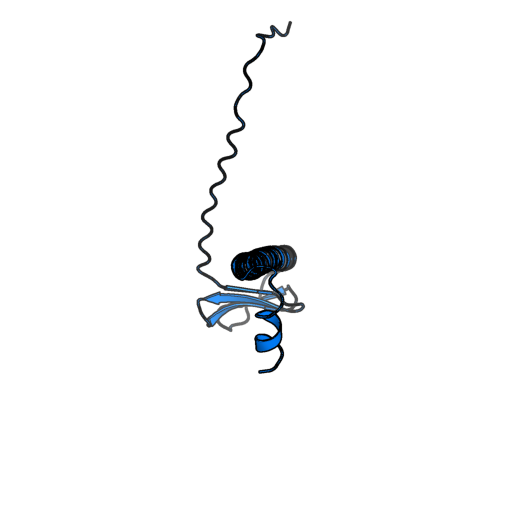 N 1
ATOM 837 C CA . ASP A 1 110 ? 11.273 6.258 -46.673 1.00 55.25 110 ASP A CA 1
ATOM 838 C C . ASP A 1 110 ? 10.754 5.152 -45.731 1.00 55.25 110 ASP A C 1
ATOM 840 O O . ASP A 1 110 ? 9.767 4.471 -46.024 1.00 55.25 110 ASP A O 1
ATOM 844 N N . SER A 1 111 ? 11.390 4.955 -44.572 1.00 55.66 111 SER A N 1
ATOM 845 C CA . SER A 1 111 ? 11.054 3.837 -43.668 1.00 55.66 111 SER A CA 1
ATOM 846 C C . SER A 1 111 ? 9.856 4.128 -42.751 1.00 55.66 111 SER A C 1
ATOM 848 O O . SER A 1 111 ? 9.181 3.207 -42.293 1.00 55.66 111 SER A O 1
ATOM 850 N N . TYR A 1 112 ? 9.569 5.408 -42.497 1.00 54.91 112 TYR A N 1
ATOM 851 C CA . TYR A 1 112 ? 8.500 5.859 -41.597 1.00 54.91 112 TYR A CA 1
ATOM 852 C C . TYR A 1 112 ? 7.100 5.779 -42.228 1.00 54.91 112 TYR A C 1
ATOM 854 O O . TYR A 1 112 ? 6.116 5.527 -41.532 1.00 54.91 112 TYR A O 1
ATOM 862 N N . GLU A 1 113 ? 6.997 5.953 -43.548 1.00 55.22 113 GLU A N 1
ATOM 863 C CA . GLU A 1 113 ? 5.710 6.002 -44.257 1.00 55.22 113 GLU A CA 1
ATOM 864 C C . GLU A 1 113 ? 4.995 4.637 -44.267 1.00 55.22 113 GLU A C 1
ATOM 866 O O . GLU A 1 113 ? 3.765 4.569 -44.268 1.00 55.22 113 GLU A O 1
ATOM 871 N N . LYS A 1 114 ? 5.757 3.539 -44.165 1.00 56.97 114 LYS A N 1
ATOM 872 C CA . LYS A 1 114 ? 5.226 2.165 -44.170 1.00 56.97 114 LYS A CA 1
ATOM 873 C C . LYS A 1 114 ? 4.658 1.685 -42.835 1.00 56.97 114 LYS A C 1
ATOM 875 O O . LYS A 1 114 ? 3.967 0.672 -42.818 1.00 56.97 114 LYS A O 1
ATOM 880 N N . LEU A 1 115 ? 4.934 2.383 -41.734 1.00 57.75 115 LEU A N 1
ATOM 881 C CA . LEU A 1 115 ? 4.427 2.019 -40.405 1.00 57.75 115 LEU A CA 1
ATOM 882 C C . LEU A 1 115 ? 3.134 2.760 -40.038 1.00 57.75 115 LEU A C 1
ATOM 884 O O . LEU A 1 115 ? 2.377 2.270 -39.211 1.00 57.75 115 LEU A O 1
ATOM 888 N N . ASN A 1 116 ? 2.848 3.894 -40.683 1.00 55.34 116 ASN A N 1
ATOM 889 C CA . ASN A 1 116 ? 1.627 4.681 -40.455 1.00 55.34 116 ASN A CA 1
ATOM 890 C C . ASN A 1 116 ? 0.483 4.360 -41.439 1.00 55.34 116 ASN A C 1
ATOM 892 O O . ASN A 1 116 ? -0.544 5.035 -41.427 1.00 55.34 116 ASN A O 1
ATOM 896 N N . THR A 1 117 ? 0.663 3.361 -42.308 1.00 51.66 117 THR A N 1
ATOM 897 C CA . THR A 1 117 ? -0.330 2.922 -43.309 1.00 51.66 117 THR A CA 1
ATOM 898 C C . THR A 1 117 ? -0.788 1.464 -43.150 1.00 51.66 117 THR A C 1
ATOM 900 O O . THR A 1 117 ? -1.460 0.951 -44.044 1.00 51.66 117 THR A O 1
ATOM 903 N N . ALA A 1 118 ? -0.474 0.805 -42.028 1.00 44.56 118 ALA A N 1
ATOM 904 C CA . ALA A 1 118 ? -0.949 -0.546 -41.703 1.00 44.56 118 ALA A CA 1
ATOM 905 C C . ALA A 1 118 ? -2.019 -0.529 -40.604 1.00 44.56 118 ALA A C 1
ATOM 907 O O . ALA A 1 118 ? -1.810 0.180 -39.595 1.00 44.56 118 ALA A O 1
#

pLDDT: mean 81.77, std 17.88, range [36.19, 96.88]

Secondary structure (DSSP, 8-state):
---PPP-----------------SEEEE-SSEEEEEETTEEEEEEETTTEEEETTEEPPPPHHHHHHHHHHHHHHHHHHHHHHHHHHHHHHHHHHHHHHHHHHHS-S-TTSSTTTS--